Protein AF-A0A2M7E1E5-F1 (afdb_monomer_lite)

pLDDT: mean 90.81, std 7.15, range [53.0, 98.0]

Radius of gyration: 19.76 Å; chains: 1; bounding box: 44×35×66 Å

Foldseek 3Di:
DDDDPDDDDDDDPPPCSVVVVLLVLLVLVVQLC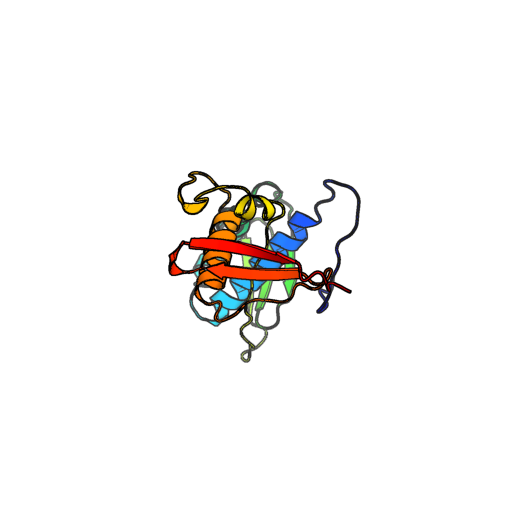VLVVVDDPVQQQPQLCCLCPSVVLVVNSVVDDQQDWDWDDDPFWTWTDHRRGIDIDGDDNDDDRDDGADQDPCQVVLVPDDPCVPDPDDRNSNVVSNVVVLVVLVPDPAWDQDPDARWIWHADNVVRDIDIDHDDPDD

Secondary structure (DSSP, 8-state):
----SS-----STTSSHHHHHHHHHHHHHHHHHHHHTSS-HHHHTSTTHIIIIIIHHTT-GGG--TT--EEEE-SSEEEEEETTEEEEEE--S-----------GGGGHHHHSSSGGG-SS--HHHHHHHHHHHHHHHH--S-EE-SSTTEEEEEETTTTEEEEEE-----

Structure (mmCIF, N/CA/C/O backbone):
data_AF-A0A2M7E1E5-F1
#
_entry.id   AF-A0A2M7E1E5-F1
#
loop_
_atom_site.group_PDB
_atom_site.id
_atom_site.type_symbol
_atom_site.label_atom_id
_atom_site.label_alt_id
_atom_site.label_comp_id
_atom_site.label_asym_id
_atom_site.label_entity_id
_atom_site.label_seq_id
_atom_site.pdbx_PDB_ins_code
_atom_site.Cartn_x
_atom_site.Cartn_y
_atom_site.Cartn_z
_atom_site.occupancy
_atom_site.B_iso_or_equiv
_atom_site.auth_seq_id
_atom_site.auth_comp_id
_atom_site.auth_asym_id
_atom_site.auth_atom_id
_atom_site.pdbx_PDB_model_num
ATOM 1 N N . MET A 1 1 ? -17.496 -6.469 2.785 1.00 86.44 1 MET A N 1
ATOM 2 C CA . MET A 1 1 ? -17.165 -6.862 1.395 1.00 86.44 1 MET A CA 1
ATOM 3 C C . MET A 1 1 ? -16.091 -7.924 1.460 1.00 86.44 1 MET A C 1
ATOM 5 O O . MET A 1 1 ? -15.168 -7.752 2.243 1.00 86.44 1 MET A O 1
ATOM 9 N N . ASP A 1 2 ? -16.205 -8.979 0.660 1.00 90.31 2 ASP A N 1
ATOM 10 C CA . ASP A 1 2 ? -15.176 -10.016 0.566 1.00 90.31 2 ASP A CA 1
ATOM 11 C C . ASP A 1 2 ? -14.187 -9.702 -0.573 1.00 90.31 2 ASP A C 1
ATOM 13 O O . ASP A 1 2 ? -14.599 -9.252 -1.645 1.00 90.31 2 ASP A O 1
ATOM 17 N N . VAL A 1 3 ? -12.889 -9.914 -0.342 1.00 91.19 3 VAL A N 1
ATOM 18 C CA . VAL A 1 3 ? -11.815 -9.657 -1.314 1.00 91.19 3 VAL A CA 1
ATOM 19 C C . VAL A 1 3 ? -11.302 -10.996 -1.828 1.00 91.19 3 VAL A C 1
ATOM 21 O O . VAL A 1 3 ? -10.469 -11.651 -1.204 1.00 91.19 3 VAL A O 1
ATOM 24 N N . LYS A 1 4 ? -11.796 -11.403 -2.998 1.00 93.31 4 LYS A N 1
ATOM 25 C CA . LYS A 1 4 ? -11.371 -12.633 -3.675 1.00 93.31 4 LYS A CA 1
ATOM 26 C C . LYS A 1 4 ? -9.995 -12.459 -4.325 1.00 93.31 4 LYS A C 1
ATOM 28 O O . LYS A 1 4 ? -9.525 -11.339 -4.534 1.00 93.31 4 LYS A O 1
ATOM 33 N N . LYS A 1 5 ? -9.391 -13.586 -4.734 1.00 91.00 5 LYS A N 1
ATOM 34 C CA . LYS A 1 5 ? -8.094 -13.647 -5.442 1.00 91.00 5 LYS A CA 1
ATOM 35 C C . LYS A 1 5 ? -7.996 -12.648 -6.600 1.00 91.00 5 LYS A C 1
ATOM 37 O O . LYS A 1 5 ? -6.953 -12.033 -6.789 1.00 91.00 5 LYS A O 1
ATOM 42 N N . ILE A 1 6 ? -9.080 -12.495 -7.357 1.00 94.31 6 ILE A N 1
ATOM 43 C CA . ILE A 1 6 ? -9.241 -11.447 -8.363 1.00 94.31 6 ILE A CA 1
ATOM 44 C C . ILE A 1 6 ? -10.458 -10.628 -7.947 1.00 94.31 6 ILE A C 1
ATOM 46 O O . ILE A 1 6 ? -11.562 -11.160 -7.866 1.00 94.31 6 ILE A O 1
ATOM 50 N N . THR A 1 7 ? -10.243 -9.347 -7.667 1.00 94.81 7 THR A N 1
ATOM 51 C CA . THR A 1 7 ? -11.296 -8.395 -7.300 1.00 94.81 7 THR A CA 1
ATOM 52 C C . THR A 1 7 ? -11.127 -7.149 -8.157 1.00 94.81 7 THR A C 1
ATOM 54 O O . THR A 1 7 ? -10.035 -6.583 -8.214 1.00 94.81 7 THR A O 1
ATOM 57 N N . VAL A 1 8 ? -12.197 -6.723 -8.827 1.00 94.50 8 VAL A N 1
ATOM 58 C CA . VAL A 1 8 ? -12.188 -5.553 -9.713 1.00 94.50 8 VAL A CA 1
ATOM 59 C C . VAL A 1 8 ? -13.132 -4.496 -9.151 1.00 94.50 8 VAL A C 1
ATOM 61 O O . VAL A 1 8 ? -14.316 -4.756 -8.955 1.00 94.50 8 VAL A O 1
ATOM 64 N N . PHE A 1 9 ? -12.612 -3.293 -8.907 1.00 93.38 9 PHE A N 1
ATOM 65 C CA . PHE A 1 9 ? -13.409 -2.143 -8.482 1.00 93.38 9 PHE A CA 1
ATOM 66 C C . PHE A 1 9 ? -13.805 -1.302 -9.700 1.00 93.38 9 PHE A C 1
ATOM 68 O O . PHE A 1 9 ? -12.938 -0.723 -10.356 1.00 93.38 9 PHE A O 1
ATOM 75 N N . ILE A 1 10 ? -15.106 -1.192 -9.980 1.00 94.12 10 ILE A N 1
ATOM 76 C CA . ILE A 1 10 ? -15.671 -0.434 -11.113 1.00 94.12 10 ILE A CA 1
ATOM 77 C C . ILE A 1 10 ? -16.649 0.621 -10.578 1.00 94.12 10 ILE A C 1
ATOM 79 O O . ILE A 1 10 ? -17.244 0.440 -9.520 1.00 94.12 10 ILE A O 1
ATOM 83 N N . GLY A 1 11 ? -16.764 1.761 -11.261 1.00 94.25 11 GLY A N 1
ATOM 84 C CA . GLY A 1 11 ? -17.663 2.856 -10.880 1.00 94.25 11 GLY A CA 1
ATOM 85 C C . GLY A 1 11 ? -17.177 4.222 -11.362 1.00 94.25 11 GLY A C 1
ATOM 86 O O . GLY A 1 11 ? -16.052 4.348 -11.856 1.00 94.25 11 GLY A O 1
ATOM 87 N N . ASN A 1 12 ? -17.997 5.253 -11.163 1.00 94.31 12 ASN A N 1
ATOM 88 C CA . ASN A 1 12 ? -17.753 6.622 -11.641 1.00 94.31 12 ASN A CA 1
ATOM 89 C C . ASN A 1 12 ? -16.407 7.201 -11.189 1.00 94.31 12 ASN A C 1
ATOM 91 O O . ASN A 1 12 ? -15.872 6.836 -10.141 1.00 94.31 12 ASN A O 1
ATOM 95 N N . GLN A 1 13 ? -15.830 8.119 -11.964 1.00 90.62 13 GLN A N 1
ATOM 96 C CA . GLN A 1 13 ? -14.605 8.812 -11.559 1.00 90.62 13 GLN A CA 1
ATOM 97 C C . GLN A 1 13 ? -14.775 9.469 -10.177 1.00 90.62 13 GLN A C 1
ATOM 99 O O . GLN A 1 13 ? -15.868 9.878 -9.803 1.00 90.62 13 GLN A O 1
ATOM 104 N N . ALA A 1 14 ? -13.691 9.511 -9.396 1.00 85.44 14 ALA A N 1
ATOM 105 C CA . ALA A 1 14 ? -13.668 10.047 -8.030 1.00 85.44 14 ALA A CA 1
ATOM 106 C C . ALA A 1 14 ? -14.590 9.342 -7.006 1.00 85.44 14 ALA A C 1
ATOM 108 O O . ALA A 1 14 ? -14.695 9.795 -5.874 1.00 85.44 14 ALA A O 1
ATOM 109 N N . SER A 1 15 ? -15.155 8.170 -7.321 1.00 91.00 15 SER A N 1
ATOM 110 C CA . SER A 1 15 ? -16.003 7.397 -6.393 1.00 91.00 15 SER A CA 1
ATOM 111 C C . SER A 1 15 ? -15.250 6.630 -5.283 1.00 91.00 15 SER A C 1
ATOM 113 O O . SER A 1 15 ? -15.785 5.678 -4.724 1.00 91.00 15 SER A O 1
ATOM 115 N N . GLY A 1 16 ? -13.976 6.939 -5.017 1.00 92.12 16 GLY A N 1
ATOM 116 C CA . GLY A 1 16 ? -13.202 6.303 -3.934 1.00 92.12 16 GLY A CA 1
ATOM 117 C C . GLY A 1 16 ? -12.636 4.898 -4.206 1.00 92.12 16 GLY A C 1
ATOM 118 O O . GLY A 1 16 ? -12.033 4.307 -3.314 1.00 92.12 16 GLY A O 1
ATOM 119 N N . LYS A 1 17 ? -12.747 4.362 -5.429 1.00 94.00 17 LYS A N 1
ATOM 120 C CA . LYS A 1 17 ? -12.228 3.017 -5.789 1.00 94.00 17 LYS A CA 1
ATOM 121 C C . LYS A 1 17 ? -10.749 2.821 -5.441 1.00 94.00 17 LYS A C 1
ATOM 123 O O . LYS A 1 17 ? -10.370 1.813 -4.851 1.00 94.00 17 LYS A O 1
ATOM 128 N N . SER A 1 18 ? -9.911 3.801 -5.777 1.00 92.88 18 SER A N 1
ATOM 129 C CA . SER A 1 18 ? -8.483 3.772 -5.445 1.00 92.88 18 SER A CA 1
ATOM 130 C C . SER A 1 18 ? -8.240 3.903 -3.941 1.00 92.88 18 SER A C 1
ATOM 132 O O . SER A 1 18 ? -7.323 3.272 -3.425 1.00 92.88 18 SER A O 1
ATOM 134 N N . SER A 1 19 ? -9.067 4.666 -3.222 1.00 94.94 19 SER A N 1
ATOM 135 C CA . SER A 1 19 ? -8.982 4.803 -1.764 1.00 94.94 19 SER A CA 1
ATOM 136 C C . SER A 1 19 ? -9.212 3.465 -1.062 1.00 94.94 19 SER A C 1
ATOM 138 O O . SER A 1 19 ? -8.426 3.101 -0.191 1.00 94.94 19 SER A O 1
ATOM 140 N N . VAL A 1 20 ? -10.213 2.691 -1.496 1.00 95.06 20 VAL A N 1
ATOM 141 C CA . VAL A 1 20 ? -10.475 1.338 -0.975 1.00 95.06 20 VAL A CA 1
ATOM 142 C C . VAL A 1 20 ? -9.302 0.398 -1.268 1.00 95.06 20 VAL A C 1
ATOM 144 O O . VAL A 1 20 ? -8.808 -0.267 -0.359 1.00 95.06 20 VAL A O 1
ATOM 147 N N . ALA A 1 21 ? -8.786 0.386 -2.502 1.00 94.50 21 ALA A N 1
ATOM 148 C CA . ALA A 1 21 ? -7.636 -0.448 -2.865 1.00 94.50 21 ALA A CA 1
ATOM 149 C C . ALA A 1 21 ? -6.373 -0.110 -2.043 1.00 94.50 21 ALA A C 1
ATOM 151 O O . ALA A 1 21 ? -5.683 -1.004 -1.549 1.00 94.50 21 ALA A O 1
ATOM 152 N N . LYS A 1 22 ? -6.095 1.183 -1.836 1.00 95.75 22 LYS A N 1
ATOM 153 C CA . LYS A 1 22 ? -4.990 1.672 -0.995 1.00 95.75 22 LYS A CA 1
ATOM 154 C C . LYS A 1 22 ? -5.159 1.295 0.474 1.00 95.75 22 LYS A C 1
ATOM 156 O O . LYS A 1 22 ? -4.176 0.946 1.131 1.00 95.75 22 LYS A O 1
ATOM 161 N N . LEU A 1 23 ? -6.385 1.356 0.992 1.00 97.00 23 LEU A N 1
ATOM 162 C CA . LEU A 1 23 ? -6.691 0.962 2.363 1.00 97.00 23 LEU A CA 1
ATOM 163 C C . LEU A 1 23 ? -6.464 -0.541 2.566 1.00 97.00 23 LEU A C 1
ATOM 165 O O . LEU A 1 23 ? -5.756 -0.923 3.495 1.00 97.00 23 LEU A O 1
ATOM 169 N N . ILE A 1 24 ? -6.967 -1.379 1.652 1.00 96.19 24 ILE A N 1
ATOM 170 C CA . ILE A 1 24 ? -6.733 -2.831 1.669 1.00 96.19 24 ILE A CA 1
ATOM 171 C C . ILE A 1 24 ? -5.231 -3.127 1.623 1.00 96.19 24 ILE A C 1
ATOM 173 O O . ILE A 1 24 ? -4.736 -3.908 2.432 1.00 96.19 24 ILE A O 1
ATOM 177 N N . SER A 1 25 ? -4.483 -2.472 0.729 1.00 95.50 25 SER A N 1
ATOM 178 C CA . SER A 1 25 ? -3.030 -2.655 0.663 1.00 95.50 25 SER A CA 1
ATOM 179 C C . SER A 1 25 ? -2.329 -2.246 1.958 1.00 95.50 25 SER A C 1
ATOM 181 O O . SER A 1 25 ? -1.389 -2.923 2.369 1.00 95.50 25 SER A O 1
ATOM 183 N N . THR A 1 26 ? -2.755 -1.146 2.583 1.00 97.06 26 THR A N 1
ATOM 184 C CA . THR A 1 26 ? -2.204 -0.679 3.863 1.00 97.06 26 THR A CA 1
ATOM 185 C C . THR A 1 26 ? -2.433 -1.716 4.956 1.00 97.06 26 THR A C 1
ATOM 187 O O . THR A 1 26 ? -1.492 -2.094 5.645 1.00 97.06 26 THR A O 1
ATOM 190 N N . LEU A 1 27 ? -3.664 -2.212 5.091 1.00 97.50 27 LEU A N 1
ATOM 191 C CA . LEU A 1 27 ? -4.034 -3.175 6.128 1.00 97.50 27 LEU A CA 1
ATOM 192 C C . LEU A 1 27 ? -3.351 -4.530 5.926 1.00 97.50 27 LEU A C 1
ATOM 194 O O . LEU A 1 27 ? -2.800 -5.069 6.880 1.00 97.50 27 LEU A O 1
ATOM 198 N N . ARG A 1 28 ? -3.278 -5.032 4.686 1.00 96.50 28 ARG A N 1
ATOM 199 C CA . ARG A 1 28 ? -2.518 -6.250 4.355 1.00 96.50 28 ARG A CA 1
ATOM 200 C C . ARG A 1 28 ? -1.029 -6.103 4.672 1.00 96.50 28 ARG A C 1
ATOM 202 O O . ARG A 1 28 ? -0.412 -7.036 5.176 1.00 96.50 28 ARG A O 1
ATOM 209 N N . TRP A 1 29 ? -0.436 -4.942 4.387 1.00 96.94 29 TRP A N 1
ATOM 210 C CA . TRP A 1 29 ? 0.966 -4.691 4.725 1.00 96.94 29 TRP A CA 1
ATOM 211 C C . TRP A 1 29 ? 1.175 -4.641 6.244 1.00 96.94 29 TRP A C 1
ATOM 213 O O . TRP A 1 29 ? 2.095 -5.281 6.744 1.00 96.94 29 TRP A O 1
ATOM 223 N N . ILE A 1 30 ? 0.293 -3.955 6.982 1.00 97.00 30 ILE A N 1
ATOM 224 C CA . ILE A 1 30 ? 0.340 -3.904 8.452 1.00 97.00 30 ILE A CA 1
ATOM 225 C C . ILE A 1 30 ? 0.214 -5.310 9.042 1.00 97.00 30 ILE A C 1
ATOM 227 O O . ILE A 1 30 ? 0.986 -5.654 9.929 1.00 97.00 30 ILE A O 1
ATOM 231 N N . GLU A 1 31 ? -0.721 -6.122 8.546 1.00 96.62 31 GLU A N 1
ATOM 232 C CA . GLU A 1 31 ? -0.908 -7.517 8.956 1.00 96.62 31 GLU A CA 1
ATOM 233 C C . GLU A 1 31 ? 0.387 -8.323 8.825 1.00 96.62 31 GLU A C 1
ATOM 235 O O . GLU A 1 31 ? 0.862 -8.918 9.792 1.00 96.62 31 GLU A O 1
ATOM 240 N N . LYS A 1 32 ? 1.004 -8.268 7.641 1.00 96.12 32 LYS A N 1
ATOM 241 C CA . LYS A 1 32 ? 2.287 -8.911 7.368 1.00 96.12 32 LYS A CA 1
ATOM 242 C C . LYS A 1 32 ? 3.387 -8.434 8.319 1.00 96.12 32 LYS A C 1
ATOM 244 O O . LYS A 1 32 ? 4.141 -9.257 8.834 1.00 96.12 32 LYS A O 1
ATOM 249 N N . SER A 1 33 ? 3.510 -7.124 8.514 1.00 95.69 33 SER A N 1
ATOM 250 C CA . SER A 1 33 ? 4.553 -6.532 9.355 1.00 95.69 33 SER A CA 1
ATOM 251 C C . SER A 1 33 ? 4.352 -6.825 10.842 1.00 95.69 33 SER A C 1
ATOM 253 O O . SER A 1 33 ? 5.330 -7.049 11.547 1.00 95.69 33 SER A O 1
ATOM 255 N N . LEU A 1 34 ? 3.105 -6.883 11.313 1.00 95.50 34 LEU A N 1
ATOM 256 C CA . LEU A 1 34 ? 2.767 -7.347 12.660 1.00 95.50 34 LEU A CA 1
ATOM 257 C C . LEU A 1 34 ? 3.184 -8.802 12.859 1.00 95.50 34 LEU A C 1
ATOM 259 O O . LEU A 1 34 ? 3.872 -9.102 13.829 1.00 95.50 34 LEU A O 1
ATOM 263 N N . PHE A 1 35 ? 2.826 -9.683 11.918 1.00 94.88 35 PHE A N 1
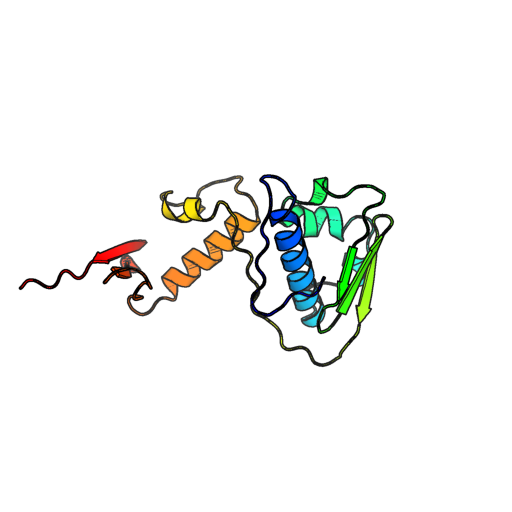ATOM 264 C CA . PHE A 1 35 ? 3.155 -11.106 12.009 1.00 94.88 35 PHE A CA 1
ATOM 265 C C . PHE A 1 35 ? 4.672 -11.356 12.032 1.00 94.88 35 PHE A C 1
ATOM 267 O O . PHE A 1 35 ? 5.150 -12.243 12.730 1.00 94.88 35 PHE A O 1
ATOM 274 N N . ARG A 1 36 ? 5.448 -10.558 11.288 1.00 94.50 36 ARG A N 1
ATOM 275 C CA . ARG A 1 36 ? 6.920 -10.630 11.275 1.00 94.50 36 ARG A CA 1
ATOM 276 C C . ARG A 1 36 ? 7.595 -10.026 12.508 1.00 94.50 36 ARG A C 1
ATOM 278 O O . ARG A 1 36 ? 8.779 -10.266 12.708 1.00 94.50 36 ARG A O 1
ATOM 285 N N . GLY A 1 37 ? 6.876 -9.229 13.297 1.00 93.38 37 GLY A N 1
ATOM 286 C CA . GLY A 1 37 ? 7.460 -8.432 14.377 1.00 93.38 37 GLY A CA 1
ATOM 287 C C . GLY A 1 37 ? 8.153 -7.144 13.912 1.00 93.38 37 GLY A C 1
ATOM 288 O O . GLY A 1 37 ? 8.785 -6.477 14.725 1.00 93.38 37 GLY A O 1
ATOM 289 N N . ASP A 1 38 ? 8.001 -6.753 12.640 1.00 94.12 38 ASP A N 1
ATOM 290 C CA . ASP A 1 38 ? 8.563 -5.510 12.081 1.00 94.12 38 ASP A CA 1
ATOM 291 C C . ASP A 1 38 ? 7.883 -4.257 12.668 1.00 94.12 38 ASP A C 1
ATOM 293 O O . ASP A 1 38 ? 8.434 -3.157 12.645 1.00 94.12 38 ASP A O 1
ATOM 297 N N . VAL A 1 39 ? 6.645 -4.404 13.155 1.00 93.94 39 VAL A N 1
ATOM 298 C CA . VAL A 1 39 ? 5.836 -3.320 13.723 1.00 93.94 39 VAL A CA 1
ATOM 299 C C . VAL A 1 39 ? 5.256 -3.744 15.067 1.00 93.94 39 VAL A C 1
ATOM 301 O O . VAL A 1 39 ? 4.718 -4.838 15.218 1.00 93.94 39 VAL A O 1
ATOM 304 N N . ASN A 1 40 ? 5.295 -2.838 16.044 1.00 92.75 40 ASN A N 1
ATOM 305 C CA . ASN A 1 40 ? 4.737 -3.085 17.365 1.00 92.75 40 ASN A CA 1
ATOM 306 C C . ASN A 1 40 ? 3.223 -2.795 17.413 1.00 92.75 40 ASN A C 1
ATOM 308 O O . ASN A 1 40 ? 2.765 -1.694 17.091 1.00 92.75 40 ASN A O 1
ATOM 312 N N . LYS A 1 41 ? 2.440 -3.762 17.910 1.00 94.06 41 LYS A N 1
ATOM 313 C CA . LYS A 1 41 ? 0.983 -3.640 18.094 1.00 94.06 41 LYS A CA 1
ATOM 314 C C . LYS A 1 41 ? 0.588 -2.425 18.943 1.00 94.06 41 LYS A C 1
ATOM 316 O O . LYS A 1 41 ? -0.340 -1.711 18.578 1.00 94.06 41 LYS A O 1
ATOM 321 N N . SER A 1 42 ? 1.291 -2.153 20.044 1.00 93.44 42 SER A N 1
ATOM 322 C CA . SER A 1 42 ? 1.007 -1.005 20.921 1.00 93.44 42 SER A CA 1
ATOM 323 C C . SER A 1 42 ? 1.253 0.339 20.230 1.00 93.44 42 SER A C 1
ATOM 325 O O . SER A 1 42 ? 0.522 1.298 20.474 1.00 93.44 42 SER A O 1
ATOM 327 N N . GLU A 1 43 ? 2.232 0.411 19.322 1.00 92.25 43 GLU A N 1
ATOM 328 C CA . GLU A 1 43 ? 2.506 1.622 18.550 1.00 92.25 43 GLU A CA 1
ATOM 329 C C . GLU A 1 43 ? 1.375 1.906 17.558 1.00 92.25 43 GLU A C 1
ATOM 331 O O . GLU A 1 43 ? 0.889 3.036 17.493 1.00 92.25 43 GLU A O 1
ATOM 336 N N . LEU A 1 44 ? 0.910 0.881 16.838 1.00 94.00 44 LEU A N 1
ATOM 337 C CA . LEU A 1 44 ? -0.208 0.978 15.893 1.00 94.00 44 LEU A CA 1
ATOM 338 C C . LEU A 1 44 ? -1.500 1.489 16.539 1.00 94.00 44 LEU A C 1
ATOM 340 O O . LEU A 1 44 ? -2.226 2.266 15.916 1.00 94.00 44 LEU A O 1
ATOM 344 N N . LYS A 1 45 ? -1.767 1.080 17.786 1.00 94.81 45 LYS A N 1
ATOM 345 C CA . LYS A 1 45 ? -2.954 1.490 18.550 1.00 94.81 45 LYS A CA 1
ATOM 346 C C . LYS A 1 45 ? -2.898 2.934 19.065 1.00 94.81 45 LYS A C 1
ATOM 348 O O . LYS A 1 45 ? -3.916 3.451 19.529 1.00 94.81 45 LYS A O 1
ATOM 353 N N . ARG A 1 46 ? -1.743 3.615 19.002 1.00 93.75 46 ARG A N 1
ATOM 354 C CA . ARG A 1 46 ? -1.638 5.022 19.427 1.00 93.75 46 ARG A CA 1
ATOM 355 C C . ARG A 1 46 ? -2.596 5.890 18.609 1.00 93.75 46 ARG A C 1
ATOM 357 O O . ARG A 1 46 ? -2.737 5.713 17.396 1.00 93.75 46 ARG A O 1
ATOM 364 N N . LYS A 1 47 ? -3.233 6.858 19.277 1.00 90.81 47 LYS A N 1
ATOM 365 C CA . LYS A 1 47 ? -4.220 7.762 18.667 1.00 90.81 47 LYS A CA 1
ATOM 366 C C . LYS A 1 47 ? -3.673 8.357 17.366 1.00 90.81 47 LYS A C 1
ATOM 368 O O . LYS A 1 47 ? -2.546 8.846 17.329 1.00 90.81 47 LYS A O 1
ATOM 373 N N . SER A 1 48 ? -4.468 8.277 16.301 1.00 90.12 48 SER A N 1
ATOM 374 C CA . SER A 1 48 ? -4.139 8.786 14.962 1.00 90.12 48 SER A CA 1
ATOM 375 C C . SER A 1 48 ? -2.892 8.189 14.288 1.00 90.12 48 SER A C 1
ATOM 377 O O . SER A 1 48 ? -2.590 8.592 13.166 1.00 90.12 48 SER A O 1
ATOM 379 N N . LYS A 1 49 ? -2.177 7.215 14.878 1.00 94.12 49 LYS A N 1
ATOM 380 C CA . LYS A 1 49 ? -0.989 6.609 14.246 1.00 94.12 49 LYS A CA 1
ATOM 381 C C . LYS A 1 49 ? -1.365 5.880 12.956 1.00 94.12 49 LYS A C 1
ATOM 383 O O . LYS A 1 49 ? -0.756 6.141 11.919 1.00 94.12 49 LYS A O 1
ATOM 388 N N . PHE A 1 50 ? -2.397 5.034 12.999 1.00 96.75 50 PHE A N 1
ATOM 389 C CA . PHE A 1 50 ? -2.946 4.356 11.819 1.00 96.75 50 PHE A CA 1
ATOM 390 C C . PHE A 1 50 ? -3.267 5.334 10.674 1.00 96.75 50 PHE A C 1
ATOM 392 O O . PHE A 1 50 ? -2.783 5.174 9.553 1.00 96.75 50 PHE A O 1
ATOM 399 N N . GLN A 1 51 ? -4.017 6.393 10.981 1.00 96.75 51 GLN A N 1
ATOM 400 C CA . GLN A 1 51 ? -4.448 7.401 10.013 1.00 96.75 51 GLN A CA 1
ATOM 401 C C . GLN A 1 51 ? -3.274 8.23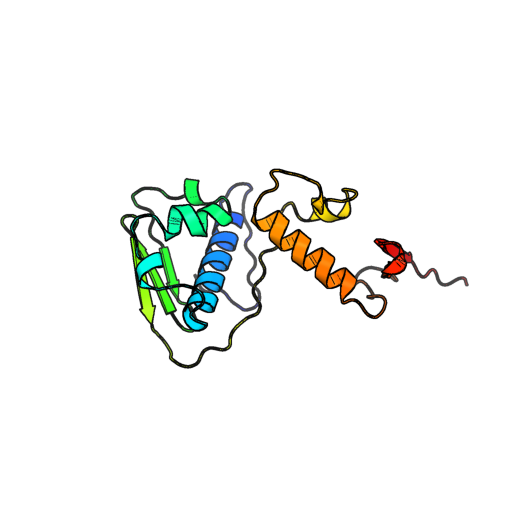8 9.477 1.00 96.75 51 GLN A C 1
ATOM 403 O O . GLN A 1 51 ? -3.059 8.328 8.271 1.00 96.75 51 GLN A O 1
ATOM 408 N N . ASN A 1 52 ? -2.491 8.860 10.358 1.00 95.50 52 ASN A N 1
ATOM 409 C CA . ASN A 1 52 ? -1.505 9.861 9.952 1.00 95.50 52 ASN A CA 1
ATOM 410 C C . ASN A 1 52 ? -0.254 9.242 9.335 1.00 95.50 52 ASN A C 1
ATOM 412 O O . ASN A 1 52 ? 0.309 9.817 8.405 1.00 95.50 52 ASN A O 1
ATOM 416 N N . TYR A 1 53 ? 0.186 8.092 9.849 1.00 95.19 53 TYR A N 1
ATOM 417 C CA . TYR A 1 53 ? 1.414 7.449 9.393 1.00 95.19 53 TYR A CA 1
ATOM 418 C C . TYR A 1 53 ? 1.134 6.459 8.259 1.00 95.19 53 TYR A C 1
ATOM 420 O O . TYR A 1 53 ? 1.598 6.666 7.138 1.00 95.19 53 TYR A O 1
ATOM 428 N N . TYR A 1 54 ? 0.332 5.423 8.518 1.00 96.38 54 TYR A N 1
ATOM 429 C CA . TYR A 1 54 ? 0.134 4.327 7.562 1.00 96.38 54 TYR A CA 1
ATOM 430 C C . TYR A 1 54 ? -0.798 4.726 6.414 1.00 96.38 54 TYR A C 1
ATOM 432 O O . TYR A 1 54 ? -0.437 4.606 5.247 1.00 96.38 54 TYR A O 1
ATOM 440 N N . CYS A 1 55 ? -1.958 5.306 6.719 1.00 97.31 55 CYS A N 1
ATOM 441 C CA . CYS A 1 55 ? -2.855 5.826 5.684 1.00 97.31 55 CYS A CA 1
ATOM 442 C C . CYS A 1 55 ? -2.305 7.114 5.037 1.00 97.31 55 CYS A C 1
ATOM 444 O O . CYS A 1 55 ? -2.583 7.412 3.871 1.00 97.31 55 CYS A O 1
ATOM 446 N N . GLY A 1 56 ? -1.462 7.861 5.757 1.00 96.81 56 GLY A N 1
ATOM 447 C CA . GLY A 1 56 ? -0.708 8.991 5.216 1.00 96.81 56 GLY A CA 1
ATOM 448 C C . GLY A 1 56 ? 0.309 8.578 4.155 1.00 96.81 56 GLY A C 1
ATOM 449 O O . GLY A 1 56 ? 0.455 9.288 3.166 1.00 96.81 56 GLY A O 1
ATOM 450 N N . TYR A 1 57 ? 0.951 7.415 4.303 1.00 95.81 57 TYR A N 1
ATOM 451 C CA . TYR A 1 57 ? 1.872 6.877 3.299 1.00 95.81 57 TYR A CA 1
ATOM 452 C C . TYR A 1 57 ? 1.194 6.711 1.930 1.00 95.81 57 TYR A C 1
ATOM 454 O O . TYR A 1 57 ? 1.771 7.086 0.916 1.00 95.81 57 TYR A O 1
ATOM 462 N N . GLN A 1 58 ? -0.054 6.235 1.896 1.00 95.19 58 GLN A N 1
ATOM 463 C CA . GLN A 1 5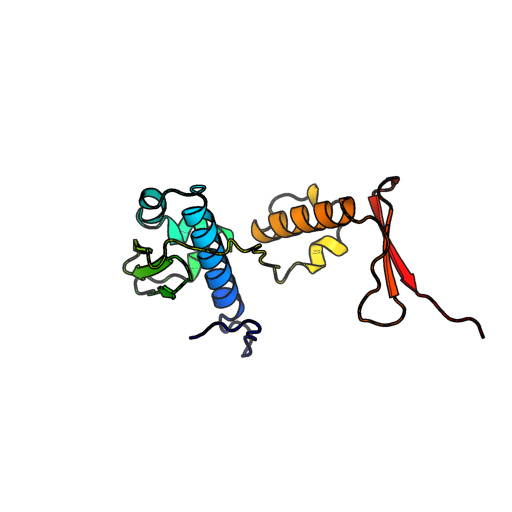8 ? -0.833 6.071 0.659 1.00 95.19 58 GLN A CA 1
ATOM 464 C C . GLN A 1 58 ? -1.551 7.354 0.184 1.00 95.19 58 GLN A C 1
ATOM 466 O O . GLN A 1 58 ? -2.316 7.318 -0.788 1.00 95.19 58 GLN A O 1
ATOM 471 N N . ASN A 1 59 ? -1.321 8.492 0.852 1.00 94.31 59 ASN A N 1
ATOM 472 C CA . ASN A 1 59 ? -2.017 9.764 0.629 1.00 94.31 59 ASN A CA 1
ATOM 473 C C . ASN A 1 59 ? -3.550 9.668 0.777 1.00 94.31 59 ASN A C 1
ATOM 475 O O . ASN A 1 59 ? -4.282 10.322 0.041 1.00 94.31 59 ASN A O 1
ATOM 479 N N . ILE A 1 60 ? -4.048 8.854 1.718 1.00 96.19 60 ILE A N 1
ATOM 480 C CA . ILE A 1 60 ? -5.495 8.706 1.982 1.00 96.19 60 ILE A CA 1
ATOM 481 C C . ILE A 1 60 ? -5.923 9.213 3.366 1.00 96.19 60 ILE A C 1
ATOM 483 O O . ILE A 1 60 ? -7.104 9.166 3.689 1.00 96.19 60 ILE A O 1
ATOM 487 N N . LYS A 1 61 ? -4.999 9.743 4.181 1.00 96.12 61 LYS A N 1
ATOM 488 C CA . LYS A 1 61 ? -5.297 10.230 5.545 1.00 96.12 61 LYS A CA 1
ATOM 489 C C . LYS A 1 61 ? -6.390 11.308 5.607 1.00 96.12 61 LYS A C 1
ATOM 491 O O . LYS A 1 61 ? -7.104 11.380 6.600 1.00 96.12 61 LYS A O 1
ATOM 496 N N . ASN A 1 62 ? -6.512 12.126 4.557 1.00 95.38 62 ASN A N 1
ATOM 497 C CA . ASN A 1 62 ? -7.461 13.242 4.489 1.00 95.38 62 ASN A CA 1
ATOM 498 C C . ASN A 1 62 ? -8.885 12.789 4.118 1.00 95.38 62 ASN A C 1
ATOM 500 O O . ASN A 1 62 ? -9.792 13.609 4.135 1.00 95.38 62 ASN A O 1
ATOM 504 N N . TYR A 1 63 ? -9.086 11.512 3.775 1.00 95.06 63 TYR A N 1
ATOM 505 C CA . TYR A 1 63 ? -10.422 10.948 3.550 1.00 95.06 63 TYR A CA 1
ATOM 506 C C . TYR A 1 63 ? -11.084 10.443 4.835 1.00 95.06 63 TYR A C 1
ATOM 508 O O . TYR A 1 63 ? -12.241 10.043 4.804 1.00 95.06 63 TYR A O 1
ATOM 516 N N . PHE A 1 64 ? -10.355 10.438 5.950 1.00 95.88 64 PHE A N 1
ATOM 517 C CA . PHE A 1 64 ? -10.881 10.037 7.246 1.00 95.88 64 PHE A CA 1
ATOM 518 C C . PHE A 1 64 ? -11.656 11.199 7.867 1.00 95.88 64 PHE A C 1
ATOM 520 O O . PHE A 1 64 ? -11.102 12.275 8.095 1.00 95.88 64 PHE A O 1
ATOM 527 N N . LEU A 1 65 ? -12.920 10.941 8.170 1.00 94.38 65 LEU A N 1
ATOM 528 C CA . LEU A 1 65 ? -13.814 11.791 8.947 1.00 94.38 65 LEU A CA 1
ATOM 529 C C . LEU A 1 65 ? -13.843 11.331 10.419 1.00 94.38 65 LEU A C 1
ATOM 531 O O . LEU A 1 65 ? -13.424 10.206 10.715 1.00 94.38 65 LEU A O 1
ATOM 535 N N . PRO A 1 66 ? -14.323 12.164 11.362 1.00 91.31 66 PRO A N 1
ATOM 536 C CA . PRO A 1 66 ? -14.413 11.789 12.778 1.00 91.31 66 PRO A CA 1
ATOM 537 C C . PRO A 1 66 ? -15.211 10.501 13.043 1.00 91.31 66 PRO A C 1
ATOM 539 O O . PRO A 1 66 ? -14.877 9.754 13.961 1.00 91.31 66 PRO A O 1
ATOM 542 N N . ASP A 1 67 ? -16.221 10.236 12.217 1.00 94.06 67 ASP A N 1
ATOM 543 C CA . ASP A 1 67 ? -17.121 9.080 12.242 1.00 94.06 67 ASP A CA 1
ATOM 544 C C . ASP A 1 67 ? -16.689 7.952 11.288 1.00 94.06 67 ASP A C 1
ATOM 546 O O . ASP A 1 67 ? -17.430 6.997 11.075 1.00 94.06 67 ASP A O 1
ATOM 550 N N . THR A 1 68 ? -15.487 8.029 10.704 1.00 95.94 68 THR A N 1
ATOM 551 C CA . THR A 1 68 ? -14.969 6.944 9.866 1.00 95.94 68 THR A CA 1
ATOM 552 C C . THR A 1 68 ? -14.788 5.671 10.681 1.00 95.94 68 THR A C 1
ATOM 554 O O . THR A 1 68 ? -14.002 5.622 11.632 1.00 95.94 68 THR A O 1
ATOM 557 N N . GLU A 1 69 ? -15.463 4.619 10.228 1.00 97.25 69 GLU A N 1
ATOM 558 C CA . GLU A 1 69 ? -15.349 3.267 10.753 1.00 97.25 69 GLU A CA 1
ATOM 559 C C . GLU A 1 69 ? -14.770 2.337 9.690 1.00 97.25 69 GLU A C 1
ATOM 561 O O . GLU A 1 69 ? -15.148 2.382 8.517 1.00 97.25 69 GLU A O 1
ATOM 566 N N . ILE A 1 70 ? -13.818 1.498 10.092 1.00 97.50 70 ILE A N 1
ATOM 567 C CA . ILE A 1 70 ? -13.219 0.490 9.218 1.00 97.50 70 ILE A CA 1
ATOM 568 C C . ILE A 1 70 ? -13.144 -0.812 9.996 1.00 97.50 70 ILE A C 1
ATOM 570 O O . ILE A 1 70 ? -12.492 -0.879 11.035 1.00 97.50 70 ILE A O 1
ATOM 574 N N . GLU A 1 71 ? -13.737 -1.860 9.444 1.00 97.31 71 GLU A N 1
ATOM 575 C CA . GLU A 1 71 ? -13.467 -3.228 9.862 1.00 97.31 71 GLU A CA 1
ATOM 576 C C . GLU A 1 71 ? -12.782 -3.978 8.727 1.00 97.31 71 GLU A C 1
ATOM 578 O O . GLU A 1 71 ? -13.217 -3.932 7.573 1.00 97.31 71 GLU A O 1
ATOM 583 N N . PHE A 1 72 ? -11.696 -4.666 9.057 1.00 97.19 72 PHE A N 1
ATOM 584 C CA . PHE A 1 72 ? -10.963 -5.485 8.109 1.00 97.19 72 PHE A CA 1
ATOM 585 C C . PHE A 1 72 ? -10.545 -6.791 8.760 1.00 97.19 72 PHE A C 1
ATOM 587 O O . PHE A 1 72 ? -9.848 -6.805 9.775 1.00 97.19 72 PHE A O 1
ATOM 594 N N . GLU A 1 73 ? -10.968 -7.887 8.150 1.00 95.88 73 GLU A N 1
ATOM 595 C CA . GLU A 1 73 ? -10.621 -9.234 8.566 1.00 95.88 73 GLU A CA 1
ATOM 596 C C . GLU A 1 73 ? -9.527 -9.771 7.645 1.00 95.88 73 GLU A C 1
ATOM 598 O O . GLU A 1 73 ? -9.742 -9.984 6.450 1.00 95.88 73 GLU A O 1
ATOM 603 N N . GLY A 1 74 ? -8.324 -9.897 8.200 1.00 94.06 74 GLY A N 1
ATOM 604 C CA . GLY A 1 74 ? -7.203 -10.573 7.568 1.00 94.06 74 GLY A CA 1
ATOM 605 C C . GLY A 1 74 ? -7.137 -12.049 7.965 1.00 94.06 74 GLY A C 1
ATOM 606 O O . GLY A 1 74 ? -7.967 -12.557 8.719 1.00 94.06 74 GLY A O 1
ATOM 607 N N . ASP A 1 75 ? -6.117 -12.739 7.466 1.00 93.25 75 ASP A N 1
ATOM 608 C CA . ASP A 1 75 ? -5.912 -14.160 7.744 1.00 93.25 75 ASP A CA 1
ATOM 609 C C . ASP A 1 75 ? -5.341 -14.398 9.155 1.00 93.25 75 ASP A C 1
ATOM 611 O O . ASP A 1 75 ? -5.661 -15.411 9.776 1.00 93.25 75 ASP A O 1
ATOM 615 N N . ALA A 1 76 ? -4.526 -13.470 9.674 1.00 95.06 76 ALA A N 1
ATOM 616 C CA . ALA A 1 76 ? -3.885 -13.544 10.991 1.00 95.06 76 ALA A CA 1
ATOM 617 C C . ALA A 1 76 ? -4.449 -12.539 12.004 1.00 95.06 76 ALA A C 1
ATOM 619 O O . ALA A 1 76 ? -4.474 -12.829 13.202 1.00 95.06 76 ALA A O 1
ATOM 620 N N . TYR A 1 77 ? -4.924 -11.375 11.550 1.00 96.31 77 TYR A N 1
ATOM 621 C CA . TYR A 1 77 ? -5.425 -10.315 12.429 1.00 96.31 77 TYR A CA 1
ATOM 622 C C . TYR A 1 77 ? -6.748 -9.725 11.933 1.00 96.31 77 TYR A C 1
ATOM 624 O O . TYR A 1 77 ? -6.952 -9.533 10.734 1.00 96.31 77 TYR A O 1
ATOM 632 N N . LYS A 1 78 ? -7.613 -9.338 12.874 1.00 97.00 78 LYS A N 1
ATOM 633 C CA . LYS A 1 78 ? -8.760 -8.456 12.629 1.00 97.00 78 LYS A CA 1
ATOM 634 C C . LYS A 1 78 ? -8.430 -7.041 13.099 1.00 97.00 78 LYS A C 1
ATOM 636 O O . LYS A 1 78 ? -7.951 -6.841 14.215 1.00 97.00 78 LYS A O 1
ATOM 641 N N . PHE A 1 79 ? -8.717 -6.062 12.250 1.00 98.00 79 PHE A N 1
ATOM 642 C CA . PHE A 1 79 ? -8.501 -4.639 12.489 1.00 98.00 79 PHE A CA 1
ATOM 643 C C . PHE A 1 79 ? -9.844 -3.926 12.603 1.00 98.00 79 PHE A C 1
ATOM 645 O O . PHE A 1 79 ? -10.710 -4.093 11.745 1.00 98.00 79 PHE A O 1
ATOM 652 N N . GLN A 1 80 ? -9.998 -3.112 13.642 1.00 97.94 80 GLN A N 1
ATOM 653 C CA . GLN A 1 80 ? -11.178 -2.283 13.870 1.00 97.94 80 GLN A CA 1
ATOM 654 C C . GLN A 1 80 ? -10.728 -0.853 14.130 1.00 97.94 80 GLN A C 1
ATOM 656 O O . GLN A 1 80 ? -10.051 -0.580 15.114 1.00 97.94 80 GLN A O 1
ATOM 661 N N . TYR A 1 81 ? -11.064 0.069 13.239 1.00 97.75 81 TYR A N 1
ATOM 662 C CA . TYR A 1 81 ? -10.789 1.486 13.415 1.00 97.75 81 TYR A CA 1
ATOM 663 C C . TYR A 1 81 ? -12.093 2.232 13.658 1.00 97.75 81 TYR A C 1
ATOM 665 O O . TYR A 1 81 ? -13.001 2.163 12.834 1.00 97.75 81 TYR A O 1
ATOM 673 N N . LYS A 1 82 ? -12.164 2.952 14.777 1.00 95.75 82 LYS A N 1
ATOM 674 C CA . LYS A 1 82 ? -13.306 3.779 15.180 1.00 95.75 82 LYS A CA 1
ATOM 675 C C . LYS A 1 82 ? -12.832 4.858 16.148 1.00 95.75 82 LYS A C 1
ATOM 677 O O . LYS A 1 82 ? -11.867 4.649 16.885 1.00 95.75 82 LYS A O 1
ATOM 682 N N . ASN A 1 83 ? -13.478 6.026 16.156 1.00 91.31 83 ASN A N 1
ATOM 683 C CA . ASN A 1 83 ? -13.132 7.141 17.054 1.00 91.31 83 ASN A CA 1
ATOM 684 C C . ASN A 1 83 ? -11.637 7.521 16.998 1.00 91.31 83 ASN A C 1
ATOM 686 O O . ASN A 1 83 ? -10.993 7.785 18.019 1.00 91.31 83 ASN A O 1
ATOM 690 N N . SER A 1 84 ? -11.052 7.480 15.796 1.00 90.12 84 SER A N 1
ATOM 691 C CA . SER A 1 84 ? -9.628 7.749 15.556 1.00 90.12 84 SER A CA 1
ATOM 692 C C . SER A 1 84 ? -8.638 6.830 16.292 1.00 90.12 84 SER A C 1
ATOM 694 O O . SER A 1 84 ? -7.465 7.189 16.478 1.00 90.12 84 SER A O 1
ATOM 696 N N . ARG A 1 85 ? -9.083 5.637 16.698 1.00 92.31 85 ARG A N 1
ATOM 697 C CA . ARG A 1 85 ? -8.269 4.593 17.329 1.00 92.31 85 ARG A CA 1
ATOM 698 C C . ARG A 1 85 ? -8.370 3.303 16.532 1.00 92.31 85 ARG A C 1
ATOM 700 O O . ARG A 1 85 ? -9.410 3.014 15.954 1.00 92.31 85 ARG A O 1
ATOM 707 N N . LEU A 1 86 ? -7.267 2.563 16.496 1.00 97.19 86 LEU A N 1
ATOM 708 C CA . LEU A 1 86 ? -7.194 1.247 15.878 1.00 97.19 86 LEU A CA 1
ATOM 709 C C . LEU A 1 86 ? -7.117 0.193 16.980 1.00 97.19 86 LEU A C 1
ATOM 711 O O . LEU A 1 86 ? -6.223 0.245 17.822 1.00 97.19 86 LEU A O 1
ATOM 715 N N . ASP A 1 87 ? -8.004 -0.783 16.918 1.00 96.88 87 ASP A N 1
ATOM 716 C CA . ASP A 1 87 ? -7.946 -2.027 17.657 1.00 96.88 87 ASP A CA 1
ATOM 717 C C . ASP A 1 87 ? -7.569 -3.189 16.745 1.00 96.88 87 ASP A C 1
ATOM 719 O O . ASP A 1 87 ? -7.807 -3.186 15.537 1.00 96.88 87 ASP A O 1
ATOM 723 N N . ILE A 1 88 ? -6.877 -4.156 17.344 1.00 97.25 88 ILE A N 1
ATOM 724 C CA . ILE A 1 88 ? -6.242 -5.271 16.647 1.00 97.25 88 ILE A CA 1
ATOM 725 C C . ILE A 1 88 ? -6.464 -6.525 17.486 1.00 97.25 88 ILE A C 1
ATOM 727 O O . ILE A 1 88 ? -5.970 -6.614 18.620 1.00 97.25 88 ILE A O 1
ATOM 731 N N . LEU A 1 89 ? -7.177 -7.485 16.912 1.00 95.50 89 LEU A N 1
ATOM 732 C CA . LEU A 1 89 ? -7.435 -8.811 17.461 1.00 95.50 89 LEU A CA 1
ATOM 733 C C . LEU A 1 89 ? -6.631 -9.830 16.655 1.00 95.50 89 LEU A C 1
ATOM 735 O O . LEU A 1 89 ? -6.455 -9.671 15.450 1.00 95.50 89 LEU A O 1
ATOM 739 N N . GLU A 1 90 ? -6.087 -10.833 17.328 1.00 93.81 90 GLU A N 1
ATOM 740 C CA . GLU A 1 90 ? -5.324 -11.902 16.684 1.00 93.81 90 GLU A CA 1
ATOM 741 C C . GLU A 1 90 ? -6.257 -13.086 16.443 1.00 93.81 90 GLU A C 1
ATOM 743 O O . GLU A 1 90 ? -6.932 -13.532 17.368 1.00 93.81 90 GLU A O 1
ATOM 748 N N . ASN A 1 91 ? -6.322 -13.550 15.196 1.00 85.44 91 ASN A N 1
ATOM 749 C CA . ASN A 1 91 ? -7.262 -14.577 14.754 1.00 85.44 91 ASN A CA 1
ATOM 750 C C . ASN A 1 91 ? -6.593 -15.949 14.597 1.00 85.44 91 ASN A C 1
ATOM 752 O O . ASN A 1 91 ? -7.237 -16.968 14.842 1.00 85.44 91 ASN A O 1
ATOM 756 N N . LYS A 1 92 ? -5.323 -16.004 14.165 1.00 76.94 92 LYS A N 1
ATOM 757 C CA . LYS A 1 92 ? -4.607 -17.261 13.881 1.00 76.94 92 LYS A CA 1
ATOM 758 C C . LYS A 1 92 ? -3.113 -17.147 14.169 1.00 76.94 92 LYS A C 1
ATOM 760 O O . LYS A 1 92 ? -2.518 -16.101 13.940 1.00 76.94 92 LYS A O 1
ATOM 765 N N . LYS A 1 93 ? -2.512 -18.264 14.596 1.00 71.75 93 LYS A N 1
ATOM 766 C CA . LYS A 1 93 ? -1.058 -18.390 14.814 1.00 71.75 93 LYS A CA 1
ATOM 767 C C . LYS A 1 93 ? -0.276 -18.768 13.551 1.00 71.75 93 LYS A C 1
ATOM 769 O O . LYS A 1 93 ? 0.900 -18.444 13.450 1.00 71.75 93 LYS A O 1
ATOM 774 N N . GLU A 1 94 ? -0.913 -19.436 12.591 1.00 85.06 94 GLU A N 1
ATOM 775 C CA . GLU A 1 94 ? -0.287 -19.817 11.321 1.00 85.06 94 GLU A CA 1
ATOM 776 C C . GLU A 1 94 ? -0.708 -18.848 10.210 1.00 85.06 94 GLU A C 1
ATOM 778 O O . GLU A 1 94 ? -1.899 -18.667 9.949 1.00 85.06 94 GLU A O 1
ATOM 783 N N . TYR A 1 95 ? 0.274 -18.221 9.557 1.00 92.25 95 TYR A N 1
ATOM 784 C CA . TYR A 1 95 ? 0.062 -17.219 8.512 1.00 92.25 95 TYR A CA 1
ATOM 785 C C . TYR A 1 95 ? 1.047 -17.420 7.363 1.00 92.25 95 TYR A C 1
ATOM 787 O O . TYR A 1 95 ? 2.268 -17.386 7.545 1.00 92.25 95 TYR A O 1
ATOM 795 N N . LEU A 1 96 ? 0.518 -17.588 6.151 1.00 91.06 96 LEU A N 1
ATOM 796 C CA . LEU A 1 96 ? 1.334 -17.604 4.945 1.00 91.06 96 LEU A CA 1
ATOM 797 C C . LEU A 1 96 ? 1.704 -16.168 4.580 1.00 91.06 96 LEU A C 1
ATOM 799 O O . LEU A 1 96 ? 0.898 -15.425 4.031 1.00 91.06 96 LEU A O 1
ATOM 803 N N . VAL A 1 97 ? 2.939 -15.787 4.891 1.00 93.00 97 VAL A N 1
ATOM 804 C CA . VAL A 1 97 ? 3.437 -14.418 4.736 1.00 93.00 97 VAL A CA 1
ATOM 805 C C . VAL A 1 97 ? 3.456 -13.997 3.255 1.00 93.00 97 VAL A C 1
ATOM 807 O O . VAL A 1 97 ? 4.304 -14.474 2.493 1.00 93.00 97 VAL A O 1
ATOM 810 N N . PRO A 1 98 ? 2.600 -13.052 2.821 1.00 91.38 98 PRO A N 1
ATOM 811 C CA . PRO A 1 98 ? 2.491 -12.696 1.413 1.00 91.38 98 PRO A CA 1
ATOM 812 C C . PRO A 1 98 ? 3.592 -11.723 0.951 1.00 91.38 98 PRO A C 1
ATOM 814 O O . PRO A 1 98 ? 4.167 -10.929 1.712 1.00 91.38 98 PRO A O 1
ATOM 817 N N . LYS A 1 99 ? 3.850 -11.718 -0.361 1.00 90.75 99 LYS A N 1
ATOM 818 C CA . LYS A 1 99 ? 4.535 -10.610 -1.043 1.00 90.75 99 LYS A CA 1
ATOM 819 C C . LYS A 1 99 ? 3.471 -9.596 -1.468 1.00 90.75 99 LYS A C 1
ATOM 821 O O . LYS A 1 99 ? 2.588 -9.931 -2.247 1.00 90.75 99 LYS A O 1
ATOM 826 N N . ILE A 1 100 ? 3.532 -8.387 -0.914 1.00 91.75 100 ILE A N 1
ATOM 827 C CA . ILE A 1 100 ? 2.517 -7.342 -1.103 1.00 91.75 100 ILE A CA 1
ATOM 828 C C . ILE A 1 100 ? 3.180 -6.167 -1.806 1.00 91.75 100 ILE A C 1
ATOM 830 O O . ILE A 1 100 ? 4.218 -5.695 -1.348 1.00 91.75 100 ILE A O 1
ATOM 834 N N . MET A 1 101 ? 2.551 -5.682 -2.871 1.00 91.94 101 MET A N 1
ATOM 835 C CA . MET A 1 101 ? 2.932 -4.458 -3.563 1.00 91.94 101 MET A CA 1
ATOM 836 C C . MET A 1 101 ? 1.666 -3.706 -3.973 1.00 91.94 101 MET A C 1
ATOM 838 O O . MET A 1 101 ? 0.728 -4.305 -4.498 1.00 91.94 101 MET A O 1
ATOM 842 N N . TYR A 1 102 ? 1.658 -2.392 -3.756 1.00 93.44 102 TYR A N 1
ATOM 843 C CA . TYR A 1 102 ? 0.677 -1.493 -4.351 1.00 93.44 102 TYR A CA 1
ATOM 844 C C . TYR A 1 102 ? 1.309 -0.799 -5.551 1.00 93.44 102 TYR A C 1
ATOM 846 O O . TYR A 1 102 ? 2.341 -0.147 -5.411 1.00 93.44 102 TYR A O 1
ATOM 854 N N . VAL A 1 103 ? 0.676 -0.919 -6.716 1.00 94.00 103 VAL A N 1
ATOM 855 C CA . VAL A 1 103 ? 1.113 -0.227 -7.928 1.00 94.00 103 VAL A CA 1
ATOM 856 C C . VAL A 1 103 ? 0.281 1.053 -8.085 1.00 94.00 103 VAL A C 1
ATOM 858 O O . VAL A 1 103 ? -0.936 0.959 -8.263 1.00 94.00 103 VAL A O 1
ATOM 861 N N . PRO A 1 104 ? 0.890 2.251 -8.010 1.00 92.12 104 PRO A N 1
ATOM 862 C CA . PRO A 1 104 ? 0.157 3.511 -8.077 1.00 92.12 104 PRO A CA 1
ATOM 863 C C . PRO A 1 104 ? -0.426 3.787 -9.470 1.00 92.12 104 PRO A C 1
ATOM 865 O O . PRO A 1 104 ? 0.031 3.259 -10.488 1.00 92.12 104 PRO A O 1
ATOM 868 N N . SER A 1 105 ? -1.432 4.662 -9.528 1.00 87.88 105 SER A N 1
ATOM 869 C CA . SER A 1 105 ? -2.056 5.080 -10.791 1.00 87.88 105 SER A CA 1
ATOM 870 C C . SER A 1 105 ? -1.055 5.789 -11.703 1.00 87.88 105 SER A C 1
ATOM 872 O O . SER A 1 105 ? -1.084 5.618 -12.918 1.00 87.88 105 SER A O 1
ATOM 874 N N . GLU A 1 106 ? -0.121 6.521 -11.104 1.00 88.69 106 GLU A N 1
ATOM 875 C CA . GLU A 1 106 ? 0.925 7.296 -11.760 1.00 88.69 106 GLU A CA 1
ATOM 876 C C . GLU A 1 106 ? 2.122 6.431 -12.200 1.00 88.69 106 GLU A C 1
ATOM 878 O O . GLU A 1 106 ? 3.131 6.972 -12.637 1.00 88.69 106 GLU A O 1
ATOM 883 N N . ARG A 1 107 ? 2.040 5.090 -12.125 1.00 90.62 107 ARG A N 1
ATOM 884 C CA . ARG A 1 107 ? 3.153 4.165 -12.436 1.00 90.62 107 ARG A CA 1
ATOM 885 C C . ARG A 1 107 ? 3.833 4.418 -13.780 1.00 90.62 107 ARG A C 1
ATOM 887 O O . ARG A 1 107 ? 5.029 4.193 -13.893 1.00 90.62 107 ARG A O 1
ATOM 894 N N . ASN A 1 108 ? 3.100 4.891 -14.791 1.00 88.56 108 ASN A N 1
ATOM 895 C CA . ASN A 1 108 ? 3.661 5.149 -16.121 1.00 88.56 108 ASN A CA 1
ATOM 896 C C . ASN A 1 108 ? 4.794 6.186 -16.068 1.00 88.56 108 ASN A C 1
ATOM 898 O O . ASN A 1 108 ? 5.701 6.143 -16.895 1.00 88.56 108 ASN A O 1
ATOM 902 N N . PHE A 1 109 ? 4.781 7.057 -15.057 1.00 86.00 109 PHE A N 1
ATOM 903 C CA . PHE A 1 109 ? 5.820 8.043 -14.794 1.00 86.00 109 PHE A CA 1
ATOM 904 C C . PHE A 1 109 ? 7.232 7.436 -14.771 1.00 86.00 109 PHE A C 1
ATOM 906 O O . PHE A 1 109 ? 8.140 7.997 -15.381 1.00 86.00 109 PHE A O 1
ATOM 913 N N . VAL A 1 110 ? 7.412 6.253 -14.163 1.00 84.81 110 VAL A N 1
ATOM 914 C CA . VAL A 1 110 ? 8.743 5.623 -14.026 1.00 84.81 110 VAL A CA 1
ATOM 915 C C . VAL A 1 110 ? 9.337 5.163 -15.359 1.00 84.81 110 VAL A C 1
ATOM 917 O O . VAL A 1 110 ? 10.536 4.933 -15.449 1.00 84.81 110 VAL A O 1
ATOM 920 N N . SER A 1 111 ? 8.506 5.005 -16.393 1.00 78.81 111 SER A N 1
ATOM 921 C CA . SER A 1 111 ? 8.946 4.561 -17.722 1.00 78.81 111 SER A CA 1
ATOM 922 C C . SER A 1 111 ? 9.305 5.707 -18.667 1.00 78.81 111 SER A C 1
ATOM 924 O O . SER A 1 111 ? 10.013 5.487 -19.645 1.00 78.81 111 SER A O 1
ATOM 926 N N . VAL A 1 112 ? 8.809 6.916 -18.386 1.00 77.81 112 VAL A N 1
ATOM 927 C CA . VAL A 1 112 ? 8.950 8.088 -19.264 1.00 77.81 112 VAL A CA 1
ATOM 928 C C . VAL A 1 112 ? 10.115 8.972 -18.831 1.00 77.81 112 VAL A C 1
ATOM 930 O O . VAL A 1 112 ? 10.762 9.602 -19.664 1.00 77.81 112 VAL A O 1
ATOM 933 N N . VAL A 1 113 ? 10.384 9.039 -17.529 1.00 75.50 113 VAL A N 1
ATOM 934 C CA . VAL A 1 113 ? 11.413 9.920 -16.985 1.00 75.50 113 VAL A CA 1
ATOM 935 C C . VAL A 1 113 ? 12.784 9.252 -17.038 1.00 75.50 113 VAL A C 1
ATOM 937 O O . VAL A 1 113 ? 12.954 8.121 -16.594 1.00 75.50 113 VAL A O 1
ATOM 940 N N . SER A 1 114 ? 13.781 9.992 -17.521 1.00 68.00 114 SER A N 1
ATOM 941 C CA . SER A 1 114 ? 15.192 9.631 -17.381 1.00 68.00 114 SER A CA 1
ATOM 942 C C . SER A 1 114 ? 15.656 9.870 -15.944 1.00 68.00 114 SER A C 1
ATOM 944 O O . SER A 1 114 ? 15.522 10.981 -15.439 1.00 68.00 114 SER A O 1
ATOM 946 N N . GLN A 1 115 ? 16.253 8.858 -15.314 1.00 74.06 115 GLN A N 1
ATOM 947 C CA . GLN A 1 115 ? 16.768 8.926 -13.935 1.00 74.06 115 GLN A CA 1
ATOM 948 C C . GLN A 1 115 ? 15.699 9.337 -12.898 1.00 74.06 115 GLN A C 1
ATOM 950 O O . GLN A 1 115 ? 15.896 10.305 -12.151 1.00 74.06 115 GLN A O 1
ATOM 955 N N . PRO A 1 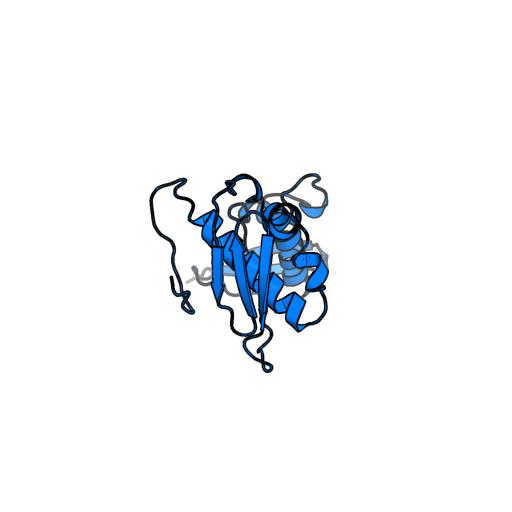116 ? 14.543 8.641 -12.846 1.00 72.75 116 PRO A N 1
ATOM 956 C CA . PRO A 1 116 ? 13.449 8.969 -11.930 1.00 72.75 116 PRO A CA 1
ATOM 957 C C . PRO A 1 116 ? 13.877 8.957 -10.451 1.00 72.75 116 PRO A C 1
ATOM 959 O O . PRO A 1 116 ? 13.279 9.658 -9.638 1.00 72.75 116 PRO A O 1
ATOM 962 N N . GLU A 1 117 ? 14.947 8.241 -10.105 1.00 70.69 117 GLU A N 1
ATOM 963 C CA . GLU A 1 117 ? 15.553 8.197 -8.772 1.00 70.69 117 GLU A CA 1
ATOM 964 C C . GLU A 1 117 ? 16.131 9.544 -8.308 1.00 70.69 117 GLU A C 1
ATOM 966 O O . GLU A 1 117 ? 16.253 9.789 -7.109 1.00 70.69 117 GLU A O 1
ATOM 971 N N . LYS A 1 118 ? 16.462 10.452 -9.237 1.00 80.44 118 LYS A N 1
ATOM 972 C CA . LYS A 1 118 ? 16.979 11.793 -8.910 1.00 80.44 118 LYS A CA 1
ATOM 973 C C . LYS A 1 118 ? 15.878 12.795 -8.582 1.00 80.44 118 LYS A C 1
ATOM 975 O O . LYS A 1 118 ? 16.168 13.901 -8.115 1.00 80.44 118 LYS A O 1
ATOM 980 N N . LEU A 1 119 ? 14.622 12.441 -8.837 1.00 79.06 119 LEU A N 1
ATOM 981 C CA . LEU A 1 119 ? 13.500 13.325 -8.581 1.00 79.06 119 LEU A CA 1
ATOM 982 C C . LEU A 1 119 ? 13.196 13.395 -7.090 1.00 79.06 119 LEU A C 1
ATOM 984 O O . LEU A 1 119 ? 13.086 12.382 -6.398 1.00 79.06 119 LEU A O 1
ATOM 988 N N . LYS A 1 120 ? 13.012 14.619 -6.602 1.00 80.81 120 LYS A N 1
ATOM 989 C CA . LYS A 1 120 ? 12.573 14.894 -5.233 1.00 80.81 120 LYS A CA 1
ATOM 990 C C . LYS A 1 120 ? 11.053 15.065 -5.197 1.00 80.81 120 LYS A C 1
ATOM 992 O O . LYS A 1 120 ? 10.450 15.476 -6.183 1.00 80.81 120 LYS A O 1
ATOM 997 N N . TYR A 1 121 ? 10.463 14.801 -4.033 1.00 83.94 121 TYR A N 1
ATOM 998 C CA . TYR A 1 121 ? 9.048 15.053 -3.731 1.00 83.94 121 TYR A CA 1
ATOM 999 C C . TYR A 1 121 ? 8.029 14.178 -4.477 1.00 83.94 121 TYR A C 1
ATOM 1001 O O . TYR A 1 121 ? 6.866 14.562 -4.596 1.00 83.94 121 TYR A O 1
ATOM 1009 N N . LEU A 1 122 ? 8.415 12.981 -4.929 1.00 86.62 122 LEU A N 1
ATOM 1010 C CA . LEU A 1 122 ? 7.424 12.023 -5.420 1.00 86.62 122 LEU A CA 1
ATOM 1011 C C . LEU A 1 122 ? 6.550 11.496 -4.266 1.00 86.62 122 LEU A C 1
ATOM 1013 O O . LEU A 1 122 ? 6.993 11.418 -3.113 1.00 86.62 122 LEU A O 1
ATOM 1017 N N . PRO A 1 123 ? 5.301 11.090 -4.547 1.00 90.50 123 PRO A N 1
ATOM 1018 C CA . PRO A 1 123 ? 4.507 10.333 -3.590 1.00 90.50 123 PRO A CA 1
ATOM 1019 C C . PRO A 1 123 ? 5.274 9.103 -3.086 1.00 90.50 123 PRO A C 1
ATOM 1021 O O . PRO A 1 123 ? 5.844 8.357 -3.880 1.00 90.50 123 PRO A O 1
ATOM 1024 N N . LYS A 1 124 ? 5.240 8.836 -1.775 1.00 92.50 124 LYS A N 1
ATOM 1025 C CA . LYS A 1 124 ? 5.941 7.683 -1.173 1.00 92.50 124 LYS A CA 1
ATOM 1026 C C . LYS A 1 124 ? 5.645 6.335 -1.856 1.00 92.50 124 LYS A C 1
ATOM 1028 O O . LYS A 1 124 ? 6.599 5.601 -2.097 1.00 92.50 124 LYS A O 1
ATOM 1033 N N . PRO A 1 125 ? 4.391 6.010 -2.237 1.00 93.12 125 PRO A N 1
ATOM 1034 C CA . PRO A 1 125 ? 4.107 4.755 -2.931 1.00 93.12 125 PRO A CA 1
ATOM 1035 C C . PRO A 1 125 ? 4.760 4.680 -4.315 1.00 93.12 125 PRO A C 1
ATOM 1037 O O . PRO A 1 125 ? 5.064 3.589 -4.786 1.00 93.12 125 PRO A O 1
ATOM 1040 N N . LEU A 1 126 ? 4.991 5.828 -4.965 1.00 92.00 126 LEU A N 1
ATOM 1041 C CA . LEU A 1 126 ? 5.673 5.891 -6.254 1.00 92.00 126 LEU A CA 1
ATOM 1042 C C . LEU A 1 126 ? 7.176 5.644 -6.104 1.00 92.00 126 LEU A C 1
ATOM 1044 O O . LEU A 1 126 ? 7.729 4.934 -6.935 1.00 92.00 126 LEU A O 1
ATOM 1048 N N . TYR A 1 127 ? 7.809 6.140 -5.033 1.00 91.50 127 TYR A N 1
ATOM 1049 C CA . TYR A 1 127 ? 9.198 5.785 -4.716 1.00 91.50 127 TYR A CA 1
ATOM 1050 C C . TYR A 1 127 ? 9.357 4.283 -4.488 1.00 91.50 127 TYR A C 1
ATOM 1052 O O . TYR A 1 127 ? 10.183 3.655 -5.132 1.00 91.50 127 TYR A O 1
ATOM 1060 N N . THR A 1 128 ? 8.512 3.674 -3.654 1.00 92.56 128 THR A N 1
ATOM 1061 C CA . THR A 1 128 ? 8.605 2.227 -3.405 1.00 92.56 128 THR A CA 1
ATOM 1062 C C . THR A 1 128 ? 8.325 1.398 -4.655 1.00 92.56 128 THR A C 1
ATOM 1064 O O . THR A 1 128 ? 8.983 0.386 -4.876 1.00 92.56 128 THR A O 1
ATOM 1067 N N . PHE A 1 129 ? 7.387 1.825 -5.504 1.00 93.44 129 PHE A N 1
ATOM 1068 C CA . PHE A 1 129 ? 7.191 1.180 -6.799 1.00 93.44 129 PHE A CA 1
ATOM 1069 C C . PHE A 1 129 ? 8.422 1.322 -7.706 1.00 93.44 129 PHE A C 1
ATOM 1071 O O . PHE A 1 129 ? 8.805 0.351 -8.353 1.00 93.44 129 PHE A O 1
ATOM 1078 N N . LEU A 1 130 ? 9.048 2.503 -7.743 1.00 91.62 130 LEU A N 1
ATOM 1079 C CA . LEU A 1 130 ? 10.262 2.746 -8.516 1.00 91.62 130 LEU A CA 1
ATOM 1080 C C . LEU A 1 130 ? 11.421 1.861 -8.043 1.00 91.62 130 LEU A C 1
ATOM 1082 O O . LEU A 1 130 ? 12.045 1.210 -8.874 1.00 91.62 130 LEU A O 1
ATOM 1086 N N . ASP A 1 131 ? 11.669 1.792 -6.735 1.00 90.62 131 ASP A N 1
ATOM 1087 C CA . ASP A 1 131 ? 12.742 0.975 -6.158 1.00 90.62 131 ASP A CA 1
ATOM 1088 C C . ASP A 1 13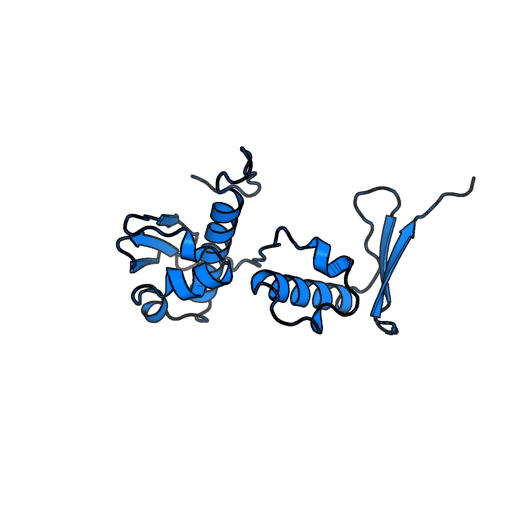1 ? 12.579 -0.500 -6.545 1.00 90.62 131 ASP A C 1
ATOM 1090 O O . ASP A 1 131 ? 13.518 -1.146 -7.015 1.00 90.62 131 ASP A O 1
ATOM 1094 N N . GLU A 1 132 ? 11.361 -1.030 -6.414 1.00 92.50 132 GLU A N 1
ATOM 1095 C CA . GLU A 1 132 ? 11.052 -2.411 -6.781 1.00 92.50 132 GLU A CA 1
ATOM 1096 C C . GLU A 1 132 ? 11.121 -2.642 -8.297 1.00 92.50 132 GLU A C 1
ATOM 1098 O O . GLU A 1 132 ? 11.567 -3.702 -8.743 1.00 92.50 132 GLU A O 1
ATOM 1103 N N . PHE A 1 133 ? 10.735 -1.655 -9.109 1.00 91.06 133 PHE A N 1
ATOM 1104 C CA . PHE A 1 133 ? 10.852 -1.717 -10.564 1.00 91.06 133 PHE A CA 1
ATOM 1105 C C . PHE A 1 133 ? 12.319 -1.734 -11.019 1.00 91.06 133 PHE A C 1
ATOM 1107 O O . PHE A 1 133 ? 12.705 -2.586 -11.822 1.00 91.06 133 PHE A O 1
ATOM 1114 N N . GLU A 1 134 ? 13.158 -0.843 -10.484 1.00 89.19 134 GLU A N 1
ATOM 1115 C CA . GLU A 1 134 ? 14.596 -0.807 -10.768 1.00 89.19 134 GLU A CA 1
ATOM 1116 C C . GLU A 1 134 ? 15.283 -2.092 -10.315 1.00 89.19 134 GLU A C 1
ATOM 1118 O O . GLU A 1 134 ? 16.001 -2.722 -11.097 1.00 89.19 134 GLU A O 1
ATOM 1123 N N . ARG A 1 135 ? 14.995 -2.546 -9.092 1.00 91.38 135 ARG A N 1
ATOM 1124 C CA . ARG A 1 135 ? 15.487 -3.824 -8.578 1.00 91.38 135 ARG A CA 1
ATOM 1125 C C . ARG A 1 135 ? 15.103 -4.982 -9.498 1.00 91.38 135 ARG A C 1
ATOM 1127 O O . ARG A 1 135 ? 15.966 -5.774 -9.869 1.00 91.38 135 ARG A O 1
ATOM 1134 N N . SER A 1 136 ? 13.842 -5.050 -9.924 1.00 90.94 136 SER A N 1
ATOM 1135 C CA . SER A 1 136 ? 13.354 -6.105 -10.821 1.00 90.94 136 SER A CA 1
ATOM 1136 C C . SER A 1 136 ? 14.091 -6.106 -12.164 1.00 90.94 136 SER A C 1
ATOM 1138 O O . SER A 1 136 ? 14.432 -7.170 -12.680 1.00 90.94 136 SER A O 1
ATOM 1140 N N . LYS A 1 137 ? 14.407 -4.928 -12.721 1.00 89.94 137 LYS A N 1
ATOM 1141 C CA . LYS A 1 137 ? 15.241 -4.822 -13.930 1.00 89.94 137 LYS A CA 1
ATOM 1142 C C . LYS A 1 137 ? 16.658 -5.349 -13.692 1.00 89.94 137 LYS A C 1
ATOM 1144 O O . LYS A 1 137 ? 17.189 -6.063 -14.540 1.00 89.94 137 LYS A O 1
ATOM 1149 N N . GLN A 1 138 ? 17.267 -5.038 -12.547 1.00 89.94 138 GLN A N 1
ATOM 1150 C CA . GLN A 1 138 ? 18.610 -5.525 -12.207 1.00 89.94 138 GLN A CA 1
ATOM 1151 C C . GLN A 1 138 ? 18.654 -7.033 -11.952 1.00 89.94 138 GLN A C 1
ATOM 1153 O O . GLN A 1 138 ? 19.648 -7.679 -12.282 1.00 89.94 138 GLN A O 1
ATOM 1158 N N . GLU A 1 139 ? 17.593 -7.618 -11.402 1.00 92.38 139 GLU A N 1
ATOM 1159 C CA . GLU A 1 139 ? 17.488 -9.064 -11.172 1.00 92.38 139 GLU A CA 1
ATOM 1160 C C . GLU A 1 139 ? 17.169 -9.841 -12.460 1.00 92.38 139 GLU A C 1
ATOM 1162 O O . GLU A 1 139 ? 17.396 -11.049 -12.533 1.00 92.38 139 GLU A O 1
ATOM 1167 N N . LEU A 1 140 ? 16.731 -9.154 -13.519 1.00 91.06 140 LEU A N 1
ATOM 1168 C CA . LEU A 1 140 ? 16.360 -9.786 -14.776 1.00 91.06 140 LEU A CA 1
ATOM 1169 C C . LEU A 1 140 ? 17.556 -10.495 -15.441 1.00 91.06 140 LEU A C 1
ATOM 1171 O O . LEU A 1 140 ? 18.576 -9.874 -15.748 1.00 91.06 140 LEU A O 1
ATOM 1175 N N . SER A 1 141 ? 17.456 -11.808 -15.654 1.00 85.31 141 SER A N 1
ATOM 1176 C CA . SER A 1 141 ? 18.530 -12.631 -16.237 1.00 85.31 141 SER A CA 1
ATOM 1177 C C . SER A 1 141 ? 18.491 -12.690 -17.766 1.00 85.31 141 SER A C 1
ATOM 1179 O O . SER A 1 141 ? 19.533 -12.788 -18.411 1.00 85.31 141 SER A O 1
ATOM 1181 N N . SER A 1 142 ? 17.297 -12.608 -18.349 1.00 88.44 142 SER A N 1
ATOM 1182 C CA . SER A 1 142 ? 17.031 -12.712 -19.785 1.00 88.44 142 SER A CA 1
ATOM 1183 C C . SER A 1 142 ? 15.850 -11.819 -20.169 1.00 88.44 142 SER A C 1
ATOM 1185 O O . SER A 1 142 ? 15.256 -11.161 -19.323 1.00 88.44 142 SER A O 1
ATOM 1187 N N . SER A 1 143 ? 15.529 -11.728 -21.451 1.00 90.94 143 SER A N 1
ATOM 1188 C CA . SER A 1 143 ? 14.397 -10.934 -21.916 1.00 90.94 143 SER A CA 1
ATOM 1189 C C . SER A 1 143 ? 13.044 -11.562 -21.533 1.00 90.94 143 SER A C 1
ATOM 1191 O O . SER A 1 143 ? 12.916 -12.775 -21.384 1.00 90.94 143 SER A O 1
ATOM 1193 N N . ILE A 1 144 ? 12.028 -10.719 -21.332 1.00 93.19 144 ILE A N 1
ATOM 1194 C CA . ILE A 1 144 ? 10.657 -11.115 -20.985 1.00 93.19 144 ILE A CA 1
ATOM 1195 C C . ILE A 1 144 ? 9.782 -10.961 -22.223 1.00 93.19 144 ILE A C 1
ATOM 1197 O O . ILE A 1 144 ? 9.614 -9.846 -22.717 1.00 93.19 144 ILE A O 1
ATOM 1201 N N . LYS A 1 145 ? 9.154 -12.045 -22.685 1.00 93.56 145 LYS A N 1
ATOM 1202 C CA . LYS A 1 145 ? 8.087 -11.952 -23.692 1.00 93.56 145 LYS A CA 1
ATOM 1203 C C . LYS A 1 145 ? 6.867 -11.263 -23.089 1.00 93.56 145 LYS A C 1
ATOM 1205 O O . LYS A 1 145 ? 6.349 -11.698 -22.061 1.00 93.56 145 LYS A O 1
ATOM 1210 N N . LEU A 1 146 ? 6.426 -10.179 -23.714 1.00 91.94 146 LEU A N 1
ATOM 1211 C CA . LEU A 1 146 ? 5.250 -9.440 -23.274 1.00 91.94 146 LEU A CA 1
ATOM 1212 C C . LEU A 1 146 ? 3.978 -10.128 -23.787 1.00 91.94 146 LEU A C 1
ATOM 1214 O O . LEU A 1 146 ? 3.985 -10.676 -24.888 1.00 91.94 146 LEU A O 1
ATOM 1218 N N . PRO A 1 147 ? 2.859 -10.068 -23.044 1.00 92.06 147 PRO A N 1
ATOM 1219 C CA . PRO A 1 147 ? 1.589 -10.679 -23.446 1.00 92.06 147 PRO A CA 1
ATOM 1220 C C . PRO A 1 147 ? 0.847 -9.846 -24.511 1.00 92.06 147 PRO A C 1
ATOM 1222 O O . PRO A 1 147 ? -0.379 -9.812 -24.534 1.00 92.06 147 PRO A O 1
ATOM 1225 N N . ILE A 1 148 ? 1.586 -9.116 -25.348 1.00 90.62 148 ILE A N 1
ATOM 1226 C CA . ILE A 1 148 ? 1.077 -8.259 -26.416 1.00 90.62 148 ILE A CA 1
ATOM 1227 C C . ILE A 1 148 ? 2.047 -8.322 -27.597 1.00 90.62 148 ILE A C 1
ATOM 1229 O O . ILE A 1 148 ? 3.222 -7.989 -27.457 1.00 90.62 148 ILE A O 1
ATOM 1233 N N . ASN A 1 149 ? 1.551 -8.713 -28.771 1.00 87.19 149 ASN A N 1
ATOM 1234 C CA . ASN A 1 149 ? 2.349 -8.895 -29.990 1.00 87.19 149 ASN A CA 1
ATOM 1235 C C . ASN A 1 149 ? 3.557 -9.843 -29.795 1.00 87.19 149 ASN A C 1
ATOM 1237 O O . ASN A 1 149 ? 3.709 -10.508 -28.774 1.00 87.19 149 ASN A O 1
ATOM 1241 N N . ASN A 1 150 ? 4.451 -9.894 -30.782 1.00 90.06 150 ASN A N 1
ATOM 1242 C CA . ASN A 1 150 ? 5.751 -10.560 -30.662 1.00 90.06 150 ASN A CA 1
ATOM 1243 C C . ASN A 1 150 ? 6.789 -9.614 -30.032 1.00 90.06 150 ASN A C 1
ATOM 1245 O O . ASN A 1 150 ? 7.868 -9.400 -30.591 1.00 90.06 150 ASN A O 1
ATOM 1249 N N . LEU A 1 151 ? 6.422 -8.982 -28.911 1.00 93.88 151 LEU A N 1
ATOM 1250 C CA . LEU A 1 151 ? 7.270 -8.029 -28.201 1.00 93.88 151 LEU A CA 1
ATOM 1251 C C . LEU A 1 151 ? 8.028 -8.691 -27.058 1.00 93.88 151 LEU A C 1
ATOM 1253 O O . LEU A 1 151 ? 7.501 -9.512 -26.307 1.00 93.88 151 LEU A O 1
ATOM 1257 N N . GLU A 1 152 ? 9.262 -8.246 -26.882 1.00 94.12 152 GLU A N 1
ATOM 1258 C CA . GLU A 1 152 ? 10.138 -8.690 -25.814 1.00 94.12 152 GLU A CA 1
ATOM 1259 C C . GLU A 1 152 ? 10.743 -7.493 -25.082 1.00 94.12 152 GLU A C 1
ATOM 1261 O O . GLU A 1 152 ? 11.298 -6.585 -25.699 1.00 94.12 152 GLU A O 1
ATOM 1266 N N . PHE A 1 153 ? 10.657 -7.485 -23.756 1.00 92.25 153 PHE A N 1
ATOM 1267 C CA . PHE A 1 153 ? 11.345 -6.519 -22.913 1.00 92.25 153 PHE A CA 1
ATOM 1268 C C . PHE A 1 153 ? 12.734 -7.039 -22.547 1.00 92.25 153 PHE A C 1
ATOM 1270 O O . PHE A 1 153 ? 12.874 -8.145 -22.028 1.00 92.25 153 PHE A O 1
ATOM 1277 N N . LYS A 1 154 ? 13.771 -6.230 -22.761 1.00 92.50 154 LYS A N 1
ATOM 1278 C CA . LYS A 1 154 ? 15.153 -6.548 -22.385 1.00 92.50 154 LYS A CA 1
ATOM 1279 C C . LYS A 1 154 ? 15.773 -5.390 -21.616 1.00 92.50 154 LYS A C 1
ATOM 1281 O O . LYS A 1 154 ? 15.656 -4.241 -22.031 1.00 92.50 154 LYS A O 1
ATOM 1286 N N . TYR A 1 155 ? 16.496 -5.702 -20.543 1.00 91.56 155 TYR A N 1
ATOM 1287 C CA . TYR A 1 155 ? 17.269 -4.718 -19.791 1.00 91.56 155 TYR A CA 1
ATOM 1288 C C . TYR A 1 155 ? 18.777 -4.954 -19.950 1.00 91.56 155 TYR A C 1
ATOM 1290 O O . TYR A 1 155 ? 19.305 -6.009 -19.596 1.00 91.56 155 TYR A O 1
ATOM 1298 N N . GLU A 1 156 ? 19.490 -3.971 -20.502 1.00 89.88 156 GLU A N 1
ATOM 1299 C CA . GLU A 1 156 ? 20.947 -3.993 -20.652 1.00 89.88 156 GLU A CA 1
ATOM 1300 C C . GLU A 1 156 ? 21.624 -3.409 -19.409 1.00 89.88 156 GLU A C 1
ATOM 1302 O O . GLU A 1 156 ? 21.952 -2.222 -19.373 1.00 89.88 156 GLU A O 1
ATOM 1307 N N . LYS A 1 157 ? 21.892 -4.260 -18.407 1.00 88.12 157 LYS A N 1
ATOM 1308 C CA . LYS A 1 157 ? 22.463 -3.864 -17.101 1.00 88.12 157 LYS A CA 1
ATOM 1309 C C . LYS A 1 157 ? 23.692 -2.960 -17.210 1.00 88.12 157 LYS A C 1
ATOM 1311 O O . LYS A 1 157 ? 23.747 -1.927 -16.558 1.00 88.12 157 LYS A O 1
ATOM 1316 N N . LYS A 1 158 ? 24.644 -3.301 -18.092 1.00 86.06 158 LYS A N 1
ATOM 1317 C CA . LYS A 1 158 ? 25.888 -2.528 -18.290 1.00 86.06 158 LYS A CA 1
ATOM 1318 C C . LYS A 1 158 ? 25.647 -1.085 -18.741 1.00 86.06 158 LYS A C 1
ATOM 1320 O O . LYS A 1 158 ? 26.478 -0.229 -18.473 1.00 86.06 158 LYS A O 1
ATOM 1325 N N . LYS A 1 159 ? 24.552 -0.832 -19.461 1.00 85.19 159 LYS A N 1
ATOM 1326 C CA . LYS A 1 159 ? 24.209 0.498 -19.982 1.00 85.19 159 LYS A CA 1
ATOM 1327 C C . LYS A 1 159 ? 23.095 1.175 -19.188 1.00 85.19 159 LYS A C 1
ATOM 1329 O O . LYS A 1 159 ? 22.850 2.355 -19.396 1.00 85.19 159 LYS A O 1
ATOM 1334 N N . GLY A 1 160 ? 22.394 0.436 -18.330 1.00 84.62 160 GLY A N 1
ATOM 1335 C CA . GLY A 1 160 ? 21.206 0.921 -17.635 1.00 84.62 160 GLY A CA 1
ATOM 1336 C C . GLY A 1 160 ? 20.002 1.160 -18.555 1.00 84.62 160 GLY A C 1
ATOM 1337 O O . GLY A 1 160 ? 19.121 1.938 -18.205 1.00 84.62 160 GLY A O 1
ATOM 1338 N N . ILE A 1 161 ? 19.954 0.523 -19.732 1.00 85.25 161 ILE A N 1
ATOM 1339 C CA . ILE A 1 161 ? 18.957 0.818 -20.778 1.00 85.25 161 ILE A CA 1
ATOM 1340 C C . ILE A 1 161 ? 17.908 -0.292 -20.870 1.00 85.25 161 ILE A C 1
ATOM 1342 O O . ILE A 1 161 ? 18.243 -1.469 -21.013 1.00 85.25 161 ILE A O 1
ATOM 1346 N N . SER A 1 162 ? 16.636 0.104 -20.876 1.00 88.06 162 SER A N 1
ATOM 1347 C CA . SER A 1 162 ? 15.493 -0.753 -21.209 1.00 88.06 162 SER A CA 1
ATOM 1348 C C . SER A 1 162 ? 15.202 -0.718 -22.712 1.00 88.06 162 SER A C 1
ATOM 1350 O O . SER A 1 162 ? 15.196 0.353 -23.315 1.00 88.06 162 SER A O 1
ATOM 1352 N N . LYS A 1 163 ? 14.931 -1.876 -23.320 1.00 89.75 163 LYS A N 1
ATOM 1353 C CA . LYS A 1 163 ? 14.604 -2.023 -24.745 1.00 89.75 163 LYS A CA 1
ATOM 1354 C C . LYS A 1 163 ? 13.342 -2.853 -24.940 1.00 89.75 163 LYS A C 1
ATOM 1356 O O . LYS A 1 163 ? 13.136 -3.841 -24.238 1.00 89.75 163 LYS A O 1
ATOM 1361 N N . LEU A 1 164 ? 12.551 -2.472 -25.939 1.00 90.69 164 LEU A N 1
ATOM 1362 C CA . LEU A 1 164 ? 11.470 -3.283 -26.491 1.00 90.69 164 LEU A CA 1
ATOM 1363 C C . LEU A 1 164 ? 11.919 -3.811 -27.855 1.00 90.69 164 LEU A C 1
ATOM 1365 O O . LEU A 1 164 ? 12.256 -3.030 -28.742 1.00 90.69 164 LEU A O 1
ATOM 1369 N N . LEU A 1 165 ? 11.969 -5.131 -27.998 1.00 90.75 165 LEU A N 1
ATOM 1370 C CA . LEU A 1 165 ? 12.350 -5.824 -29.223 1.00 90.75 165 LEU A CA 1
ATOM 1371 C C . LEU A 1 165 ? 11.080 -6.356 -29.883 1.00 90.75 165 LEU A C 1
ATOM 1373 O O . LEU A 1 165 ? 10.356 -7.139 -29.273 1.00 90.75 165 LEU A O 1
ATOM 1377 N N . LEU A 1 166 ? 10.802 -5.919 -31.109 1.00 90.31 166 LEU A N 1
ATOM 1378 C CA . LEU A 1 166 ? 9.705 -6.446 -31.913 1.00 90.31 166 LEU A CA 1
ATOM 1379 C C . LEU A 1 166 ? 10.262 -7.467 -32.900 1.00 90.31 166 LEU A C 1
ATOM 1381 O O . LEU A 1 166 ? 11.071 -7.125 -33.763 1.00 90.31 166 LEU A O 1
ATOM 1385 N N . TRP A 1 167 ? 9.801 -8.708 -32.796 1.00 80.19 167 TRP A N 1
ATOM 1386 C CA . TRP A 1 167 ? 10.160 -9.752 -33.744 1.00 80.19 167 TRP A CA 1
ATOM 1387 C C . TRP A 1 167 ? 9.187 -9.716 -34.922 1.00 80.19 167 TRP A C 1
ATOM 1389 O O . TRP A 1 167 ? 8.050 -10.184 -34.830 1.00 80.19 167 TRP A O 1
ATOM 1399 N N . ILE A 1 168 ? 9.636 -9.129 -36.030 1.00 78.44 168 ILE A N 1
ATOM 1400 C CA . ILE A 1 168 ? 8.922 -9.187 -37.305 1.00 78.44 168 ILE A CA 1
ATOM 1401 C C . ILE A 1 168 ? 9.455 -10.412 -38.045 1.00 78.44 168 ILE A C 1
ATOM 1403 O O . ILE A 1 168 ? 10.638 -10.459 -38.381 1.00 78.44 168 ILE A O 1
ATOM 1407 N N . SER A 1 169 ? 8.598 -11.406 -38.285 1.00 64.75 169 SER A N 1
ATOM 1408 C CA . SER A 1 169 ? 8.929 -12.488 -39.212 1.00 64.75 169 SER A CA 1
ATOM 1409 C C . SER A 1 169 ? 9.094 -11.862 -40.593 1.00 64.75 169 SER A C 1
ATOM 1411 O O . SER A 1 169 ? 8.117 -11.378 -41.162 1.00 64.75 169 SER A O 1
ATOM 1413 N N . LYS A 1 170 ? 10.322 -11.809 -41.116 1.00 57.97 170 LYS A N 1
ATOM 1414 C CA . LYS A 1 170 ? 10.507 -11.578 -42.550 1.00 57.97 170 LYS A CA 1
ATOM 1415 C C . LYS A 1 170 ? 10.037 -12.848 -43.260 1.00 57.97 170 LYS A C 1
ATOM 1417 O O . LYS A 1 170 ? 10.491 -13.931 -42.895 1.00 57.97 170 LYS A O 1
ATOM 1422 N N . TYR A 1 171 ? 9.068 -12.688 -44.158 1.00 53.00 171 TYR A N 1
ATOM 1423 C CA . TYR A 1 171 ? 8.679 -13.707 -45.132 1.00 53.00 171 TYR A CA 1
ATOM 1424 C C . TYR A 1 171 ? 9.878 -14.105 -45.992 1.00 53.00 171 TYR A C 1
ATOM 1426 O O . TYR A 1 171 ? 10.721 -13.210 -46.251 1.00 53.00 171 TYR A O 1
#

Sequence (171 aa):
MDVKKITVFIGNQASGKSSVAKLISTLRWIEKSLFRGDVNKSELKRKSKFQNYYCGYQNIKNYFLPDTEIEFEGDAYKFQYKNSRLDILENKKEYLVPKIMYVPSERNFVSVVSQPEKLKYLPKPLYTFLDEFERSKQELSSSIKLPINNLEFKYEKKKGISKLLLWISKY